Protein AF-A0A660WPV0-F1 (afdb_monomer)

Mean predicted aligned error: 7.62 Å

Solvent-accessible surface area (backbone atoms only — not comparable to full-atom values): 5342 Å² total; per-residue (Å²): 127,56,74,66,58,57,53,40,72,71,45,57,73,78,60,23,55,56,49,48,52,55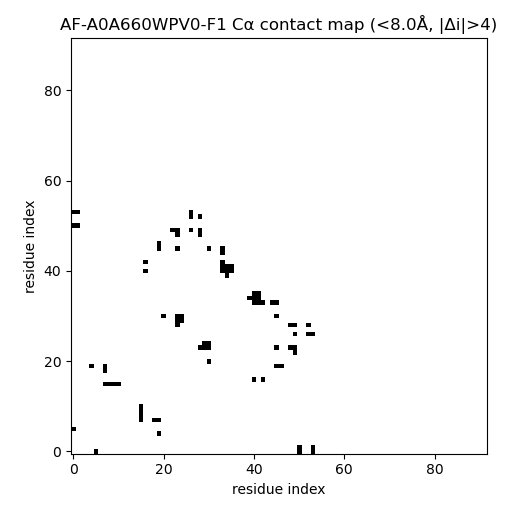,51,26,53,76,70,71,46,82,74,77,79,38,48,46,100,85,66,46,77,39,60,68,61,53,52,50,53,42,48,51,49,56,48,51,58,51,51,55,54,51,50,54,52,52,53,52,52,52,52,53,50,53,52,52,54,51,50,52,51,52,51,53,56,54,51,62,73,72,57,132

Radius of gyration: 24.8 Å; Cα contacts (8 Å, |Δi|>4): 43; chains: 1; bounding box: 64×15×67 Å

Structure (mmCIF, N/CA/C/O backbone):
data_AF-A0A660WPV0-F1
#
_entry.id   AF-A0A660WPV0-F1
#
loop_
_atom_site.group_PDB
_atom_site.id
_atom_site.type_symbol
_atom_site.label_atom_id
_atom_site.label_alt_id
_atom_site.label_comp_id
_atom_site.label_asym_id
_atom_site.label_entity_id
_atom_site.label_seq_id
_atom_site.pdbx_PDB_ins_code
_atom_site.Cartn_x
_atom_site.Cartn_y
_atom_site.Cartn_z
_atom_site.occupancy
_atom_site.B_iso_or_equiv
_atom_site.auth_seq_id
_atom_site.auth_comp_id
_atom_site.auth_asym_id
_atom_site.auth_atom_id
_atom_site.pdbx_PDB_model_num
ATOM 1 N N . MET A 1 1 ? -2.736 -4.748 -7.104 1.00 74.38 1 MET A N 1
ATOM 2 C CA . MET A 1 1 ? -1.975 -3.772 -7.908 1.00 74.38 1 MET A CA 1
ATOM 3 C C . MET A 1 1 ? -2.774 -2.483 -7.983 1.00 74.38 1 MET A C 1
ATOM 5 O O . MET A 1 1 ? -3.938 -2.545 -8.374 1.00 74.38 1 MET A O 1
ATOM 9 N N . SER A 1 2 ? -2.209 -1.350 -7.565 1.00 88.25 2 SER A N 1
ATOM 10 C CA . SER A 1 2 ? -2.895 -0.056 -7.659 1.00 88.25 2 SER A CA 1
ATOM 11 C C . SER A 1 2 ? -3.141 0.396 -9.105 1.00 88.25 2 SER A C 1
ATOM 13 O O . SER A 1 2 ? -2.463 -0.022 -10.048 1.00 88.25 2 SER A O 1
ATOM 15 N N . LEU A 1 3 ? -4.106 1.308 -9.277 1.00 91.25 3 LEU A N 1
ATOM 16 C CA . LEU A 1 3 ? -4.356 1.985 -10.555 1.00 91.25 3 LEU A CA 1
ATOM 17 C C . LEU A 1 3 ? -3.123 2.763 -11.037 1.00 91.25 3 LEU A C 1
ATOM 19 O O . LEU A 1 3 ? -2.863 2.818 -12.238 1.00 91.25 3 LEU A O 1
ATOM 23 N N . LYS A 1 4 ? -2.347 3.327 -10.100 1.00 91.56 4 LYS A N 1
ATOM 24 C CA . LYS A 1 4 ? -1.141 4.102 -10.396 1.00 91.56 4 LYS A CA 1
ATOM 25 C C . LYS A 1 4 ? -0.051 3.214 -10.990 1.00 91.56 4 LYS A C 1
ATOM 27 O O . LYS A 1 4 ? 0.430 3.514 -12.078 1.00 91.56 4 LYS A O 1
ATOM 32 N N . LEU A 1 5 ? 0.247 2.076 -10.361 1.00 92.50 5 LEU A N 1
ATOM 33 C CA . LEU A 1 5 ? 1.214 1.114 -10.893 1.00 92.50 5 LEU A CA 1
ATOM 34 C C . LEU A 1 5 ? 0.773 0.560 -12.258 1.00 92.50 5 LEU A C 1
ATOM 36 O O . LEU A 1 5 ? 1.572 0.482 -13.186 1.00 92.50 5 LEU A O 1
ATOM 40 N N . ARG A 1 6 ? -0.521 0.253 -12.431 1.00 93.88 6 ARG A N 1
ATOM 41 C CA . ARG A 1 6 ? -1.064 -0.202 -13.724 1.00 93.88 6 ARG A CA 1
ATOM 42 C C . ARG A 1 6 ? -0.901 0.848 -14.832 1.00 93.88 6 ARG A C 1
ATOM 44 O O . ARG A 1 6 ? -0.673 0.475 -15.979 1.00 93.88 6 ARG A O 1
ATOM 51 N N . LYS A 1 7 ? -1.012 2.142 -14.508 1.00 95.25 7 LYS A N 1
ATOM 52 C CA . LYS A 1 7 ? -0.771 3.243 -15.453 1.00 95.25 7 LYS A CA 1
ATOM 53 C C . LYS A 1 7 ? 0.703 3.312 -15.859 1.00 95.25 7 LYS A C 1
ATOM 55 O O . LYS A 1 7 ? 0.980 3.416 -17.047 1.00 95.25 7 LYS A O 1
ATOM 60 N N . ILE A 1 8 ? 1.617 3.192 -14.896 1.00 94.19 8 ILE A N 1
ATOM 61 C CA . ILE A 1 8 ? 3.068 3.214 -15.136 1.00 94.19 8 ILE A CA 1
ATOM 62 C C . ILE A 1 8 ? 3.491 2.057 -16.051 1.00 94.19 8 ILE A C 1
ATOM 64 O O . ILE A 1 8 ? 4.228 2.264 -17.008 1.00 94.19 8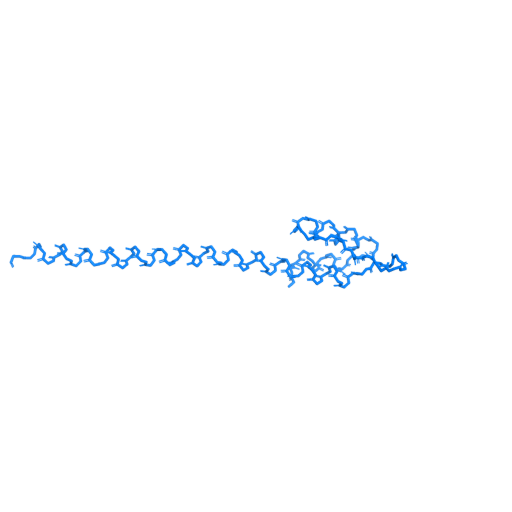 ILE A O 1
ATOM 68 N N . MET A 1 9 ? 2.953 0.853 -15.835 1.00 93.06 9 MET A N 1
ATOM 69 C CA . MET A 1 9 ? 3.290 -0.325 -16.648 1.00 93.06 9 MET A CA 1
ATOM 70 C C . MET A 1 9 ? 2.896 -0.218 -18.130 1.00 93.06 9 MET A C 1
ATOM 72 O O . MET A 1 9 ? 3.416 -0.973 -18.949 1.00 93.06 9 MET A O 1
ATOM 76 N N . ARG A 1 10 ? 1.994 0.707 -18.484 1.00 94.88 10 ARG A N 1
ATOM 77 C CA . ARG A 1 10 ? 1.578 0.972 -19.873 1.00 94.88 10 ARG A CA 1
ATOM 78 C C . ARG A 1 10 ? 2.482 1.968 -20.603 1.00 94.88 10 ARG A C 1
ATOM 80 O O . ARG A 1 10 ? 2.283 2.179 -21.796 1.00 94.88 10 ARG A O 1
ATOM 87 N N . LEU A 1 11 ? 3.418 2.606 -19.901 1.00 93.56 11 LEU A N 1
ATOM 88 C CA . LEU A 1 11 ? 4.359 3.553 -20.494 1.00 93.56 11 LEU A CA 1
ATOM 89 C C . LEU A 1 11 ? 5.411 2.829 -21.344 1.00 93.56 11 LEU A C 1
ATOM 91 O O . LEU A 1 11 ? 5.616 1.617 -21.223 1.00 93.56 11 LEU A O 1
ATOM 95 N N . LYS A 1 12 ? 6.098 3.595 -22.199 1.00 93.69 12 LYS A N 1
ATOM 96 C CA . LYS A 1 12 ? 7.274 3.106 -22.929 1.00 93.69 12 LYS A CA 1
ATOM 97 C C . LYS A 1 12 ? 8.377 2.736 -21.941 1.00 93.69 12 LYS A C 1
ATOM 99 O O . LYS A 1 12 ? 8.454 3.319 -20.866 1.00 93.69 12 LYS A O 1
ATOM 104 N N . LYS A 1 13 ? 9.239 1.788 -22.317 1.00 87.75 13 LYS A N 1
ATOM 105 C CA . LYS A 1 13 ? 10.278 1.221 -21.441 1.00 87.75 13 LYS A CA 1
ATOM 106 C C . LYS A 1 13 ? 11.110 2.298 -20.725 1.00 87.75 13 LYS A C 1
ATOM 108 O O . LYS A 1 13 ? 1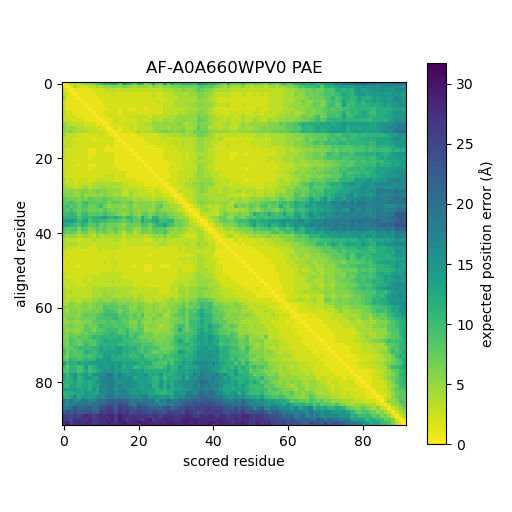1.258 2.224 -19.509 1.00 87.75 13 LYS A O 1
ATOM 113 N N . ASP A 1 14 ? 11.550 3.317 -21.459 1.00 86.25 14 ASP A N 1
ATOM 114 C CA . ASP A 1 14 ? 12.418 4.380 -20.933 1.00 86.25 14 ASP A CA 1
ATOM 115 C C . ASP A 1 14 ? 11.697 5.267 -19.901 1.00 86.25 14 ASP A C 1
ATOM 117 O O . ASP A 1 14 ? 12.241 5.606 -18.853 1.00 86.25 14 ASP A O 1
ATOM 121 N N . GLU A 1 15 ? 10.426 5.594 -20.148 1.00 91.88 15 GLU A N 1
ATOM 122 C CA . GLU A 1 15 ? 9.592 6.379 -19.225 1.00 91.88 15 GLU A CA 1
ATOM 123 C C . GLU A 1 15 ? 9.127 5.546 -18.022 1.00 91.88 15 GLU A C 1
ATOM 125 O O . GLU A 1 15 ? 9.009 6.048 -16.901 1.00 91.88 15 GLU A O 1
ATOM 130 N N . ARG A 1 16 ? 8.868 4.255 -18.251 1.00 92.94 16 ARG A N 1
ATOM 131 C CA . ARG A 1 16 ? 8.379 3.308 -17.250 1.00 92.94 16 ARG A CA 1
ATOM 132 C C . ARG A 1 16 ? 9.381 3.127 -16.121 1.00 92.94 16 ARG A C 1
ATOM 134 O O . ARG A 1 16 ? 8.978 3.158 -14.963 1.00 92.94 16 ARG A O 1
ATOM 141 N N . GLU A 1 17 ? 10.665 2.979 -16.435 1.00 90.94 17 GLU A N 1
ATOM 142 C CA . GLU A 1 17 ? 11.717 2.848 -15.423 1.00 90.94 17 GLU A CA 1
ATOM 143 C C . GLU A 1 17 ? 11.776 4.077 -14.500 1.00 90.94 17 GLU A C 1
ATOM 145 O O . GLU A 1 17 ? 11.786 3.940 -13.273 1.00 90.94 17 GLU A O 1
ATOM 150 N N . ILE A 1 18 ? 11.753 5.280 -15.079 1.00 92.25 18 ILE A N 1
ATOM 151 C CA . ILE A 1 18 ? 11.807 6.540 -14.330 1.00 92.25 18 ILE A CA 1
ATOM 152 C C . ILE A 1 18 ? 10.601 6.654 -13.391 1.00 92.25 18 ILE A C 1
ATOM 154 O O . ILE A 1 18 ? 10.749 6.962 -12.205 1.00 92.25 18 ILE A O 1
ATOM 158 N N . GLU A 1 19 ? 9.400 6.384 -13.902 1.00 95.19 19 GLU A N 1
ATOM 159 C CA . GLU A 1 19 ? 8.171 6.475 -13.116 1.00 95.19 19 GLU A CA 1
ATOM 160 C C . GLU A 1 19 ? 8.067 5.378 -12.047 1.00 95.19 19 GLU A C 1
ATOM 162 O O . GLU A 1 19 ? 7.597 5.653 -10.941 1.00 95.19 19 GLU A O 1
ATOM 167 N N . LEU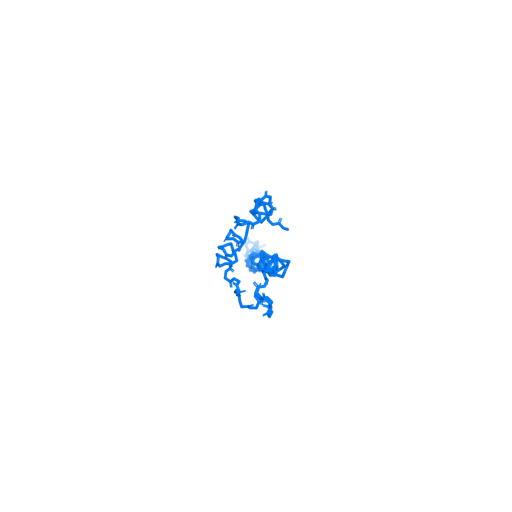 A 1 20 ? 8.562 4.163 -12.309 1.00 94.00 20 LEU A N 1
ATOM 168 C CA . LEU A 1 20 ? 8.646 3.107 -11.296 1.00 94.00 20 LEU A CA 1
ATOM 169 C C . LEU A 1 20 ? 9.582 3.505 -10.152 1.00 94.00 20 LEU A C 1
ATOM 171 O O . LEU A 1 20 ? 9.210 3.344 -8.990 1.00 94.00 20 LEU A O 1
ATOM 175 N N . ARG A 1 21 ? 10.756 4.072 -10.455 1.00 92.56 21 ARG A N 1
ATOM 176 C CA . ARG A 1 21 ? 11.712 4.548 -9.439 1.00 92.56 21 ARG A CA 1
ATOM 177 C C . ARG A 1 21 ? 11.113 5.664 -8.585 1.00 92.56 21 ARG A C 1
ATOM 179 O O . ARG A 1 21 ? 11.149 5.578 -7.358 1.00 92.56 21 ARG A O 1
ATOM 186 N N . LYS A 1 22 ? 10.495 6.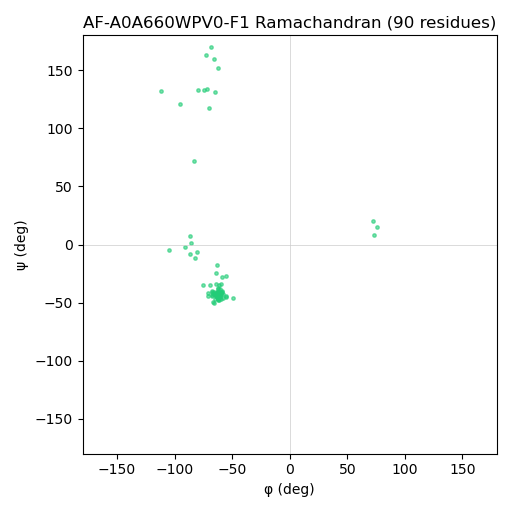671 -9.216 1.00 94.44 22 LYS A N 1
ATOM 187 C CA . LYS A 1 22 ? 9.778 7.743 -8.501 1.00 94.44 22 LYS A CA 1
ATOM 188 C C . LYS A 1 22 ? 8.674 7.178 -7.614 1.00 94.44 22 LYS A C 1
ATOM 190 O O . LYS A 1 22 ? 8.488 7.630 -6.486 1.00 94.44 22 LYS A O 1
ATOM 195 N N . TYR A 1 23 ? 7.923 6.201 -8.120 1.00 94.75 23 TYR A N 1
ATOM 196 C CA . TYR A 1 23 ? 6.816 5.633 -7.369 1.00 94.75 23 TYR A CA 1
ATOM 197 C C . TYR A 1 23 ? 7.282 4.788 -6.182 1.00 94.75 23 TYR A C 1
ATOM 199 O O . TYR A 1 23 ? 6.735 4.932 -5.091 1.00 94.75 23 TYR A O 1
ATOM 207 N N . ALA A 1 24 ? 8.326 3.981 -6.362 1.00 93.38 24 ALA A N 1
ATOM 208 C CA . ALA A 1 24 ? 8.981 3.248 -5.286 1.00 93.38 24 ALA A CA 1
ATOM 209 C C . ALA A 1 24 ? 9.502 4.193 -4.194 1.00 93.38 24 ALA A C 1
ATOM 211 O O . ALA A 1 24 ? 9.213 3.983 -3.017 1.00 93.38 24 ALA A O 1
ATOM 212 N N . GLN A 1 25 ? 10.173 5.284 -4.576 1.00 93.06 25 GLN A N 1
ATOM 213 C CA . GLN A 1 25 ? 10.660 6.292 -3.633 1.00 93.06 25 GLN A CA 1
ATOM 214 C C . GLN A 1 25 ? 9.515 6.958 -2.856 1.00 93.06 25 GLN A C 1
ATOM 216 O O . GLN A 1 25 ? 9.610 7.123 -1.643 1.00 93.06 25 GLN A O 1
ATOM 221 N N . ALA A 1 26 ? 8.402 7.276 -3.524 1.00 92.88 26 ALA A N 1
ATOM 222 C CA . ALA A 1 26 ? 7.215 7.834 -2.871 1.00 92.88 26 ALA A CA 1
ATOM 223 C C . ALA A 1 26 ? 6.560 6.867 -1.865 1.00 92.88 26 ALA A C 1
ATOM 225 O O . ALA A 1 26 ? 5.871 7.312 -0.950 1.00 92.88 26 ALA A O 1
ATOM 226 N N . LEU A 1 27 ? 6.757 5.557 -2.035 1.00 91.94 27 LEU A N 1
ATOM 227 C CA . LEU A 1 27 ? 6.306 4.520 -1.103 1.00 91.94 27 LEU A CA 1
ATOM 228 C C . LEU A 1 27 ? 7.360 4.165 -0.039 1.00 91.94 27 LEU A C 1
ATOM 230 O O . LEU A 1 27 ? 7.085 3.321 0.810 1.00 91.94 27 LEU A O 1
ATOM 234 N N . GLY A 1 28 ? 8.549 4.776 -0.078 1.00 91.62 28 GLY A N 1
ATOM 235 C CA . GLY A 1 28 ? 9.657 4.455 0.827 1.00 91.62 28 GLY A CA 1
ATOM 236 C C . GLY A 1 28 ? 10.328 3.105 0.541 1.00 91.62 28 GLY A C 1
ATOM 237 O O . GLY A 1 28 ? 10.969 2.537 1.420 1.00 91.62 28 GLY A O 1
ATOM 238 N N . VAL A 1 29 ? 10.174 2.566 -0.670 1.00 92.56 29 VAL A N 1
ATOM 239 C CA . VAL A 1 29 ? 10.772 1.289 -1.082 1.00 92.56 29 VAL A CA 1
ATOM 240 C C . VAL A 1 29 ? 12.244 1.488 -1.444 1.00 92.56 29 VAL A C 1
ATOM 242 O O . VAL A 1 29 ? 12.586 2.394 -2.204 1.00 92.56 29 VAL A O 1
ATOM 245 N N . SER A 1 30 ? 13.117 0.613 -0.935 1.00 88.69 30 SER A N 1
ATOM 246 C CA . SER A 1 30 ? 14.551 0.649 -1.243 1.00 88.69 30 SER A CA 1
ATOM 247 C C . SER A 1 30 ? 14.826 0.370 -2.721 1.00 88.69 30 SER A C 1
ATOM 249 O O . SER A 1 30 ? 14.352 -0.628 -3.277 1.00 88.69 30 SER A O 1
ATOM 251 N N . LEU A 1 31 ? 15.655 1.232 -3.325 1.00 87.62 31 LEU A N 1
ATOM 252 C CA . LEU A 1 31 ? 16.114 1.085 -4.705 1.00 87.62 31 LEU A CA 1
ATOM 253 C C . LEU A 1 31 ? 17.361 0.194 -4.863 1.00 87.62 31 LEU A C 1
ATOM 255 O O . LEU A 1 31 ? 17.879 0.019 -5.966 1.00 87.62 31 LEU A O 1
ATOM 259 N N . GLN A 1 32 ? 17.866 -0.359 -3.763 1.00 86.25 32 GLN A N 1
ATOM 260 C CA . GLN A 1 32 ? 19.101 -1.131 -3.757 1.00 86.25 32 GLN A CA 1
ATOM 261 C C . GLN A 1 32 ? 18.917 -2.496 -4.434 1.00 86.25 32 GLN A C 1
ATOM 263 O O . GLN A 1 32 ? 17.942 -3.200 -4.163 1.00 86.25 32 GLN A O 1
ATOM 268 N N . GLY A 1 33 ? 19.859 -2.867 -5.304 1.00 81.62 33 GLY A N 1
ATOM 269 C CA . GLY A 1 33 ? 19.837 -4.146 -6.022 1.00 81.62 33 GLY A CA 1
ATOM 270 C C . GLY A 1 33 ? 18.845 -4.215 -7.185 1.00 81.62 33 GLY A C 1
ATOM 271 O O . GLY A 1 33 ? 18.554 -5.299 -7.652 1.00 81.62 33 GLY A O 1
ATOM 272 N N . ILE A 1 34 ? 18.314 -3.083 -7.662 1.00 83.94 34 ILE A N 1
ATOM 273 C CA . ILE A 1 34 ? 17.393 -3.056 -8.819 1.00 83.94 34 ILE A CA 1
ATOM 274 C C . ILE A 1 34 ? 18.144 -3.131 -10.160 1.00 83.94 34 ILE A C 1
ATOM 276 O O . ILE A 1 34 ? 17.540 -3.243 -11.224 1.00 83.94 34 ILE A O 1
ATOM 280 N N . SER A 1 35 ? 19.470 -3.081 -10.132 1.00 84.88 35 SER A N 1
ATOM 281 C CA . SER A 1 35 ? 20.307 -3.329 -11.300 1.00 84.88 35 SER A CA 1
ATOM 282 C C . SER A 1 35 ? 21.065 -4.631 -11.098 1.00 84.88 35 SER A C 1
ATOM 284 O O . SER A 1 35 ? 21.651 -4.836 -10.036 1.00 84.88 35 SER A O 1
ATOM 286 N N . ASP A 1 36 ? 21.047 -5.481 -12.119 1.00 82.38 36 ASP A N 1
ATOM 287 C CA . ASP A 1 36 ? 21.850 -6.701 -12.171 1.00 82.38 36 ASP A CA 1
ATOM 288 C C . ASP A 1 36 ? 23.353 -6.372 -12.294 1.00 82.38 36 ASP A C 1
ATOM 290 O O . ASP A 1 36 ? 23.718 -5.224 -12.573 1.00 82.38 36 ASP A O 1
ATOM 294 N N . SER A 1 37 ? 24.230 -7.371 -12.151 1.00 78.25 37 SER A N 1
ATOM 295 C CA . SER A 1 37 ? 25.685 -7.218 -12.331 1.00 78.25 37 SER A CA 1
ATOM 296 C C . SER A 1 37 ? 26.062 -6.647 -13.702 1.00 78.25 37 SER A C 1
ATOM 298 O O . SER A 1 37 ? 27.063 -5.946 -13.827 1.00 78.25 37 SER A O 1
ATOM 300 N N . ASP A 1 38 ? 25.213 -6.878 -14.705 1.00 79.81 38 ASP A N 1
ATOM 301 C CA . ASP A 1 38 ? 25.352 -6.372 -16.074 1.00 79.81 38 ASP A CA 1
ATOM 302 C C . ASP A 1 38 ? 24.749 -4.963 -16.270 1.00 79.81 38 ASP A C 1
ATOM 304 O O . ASP A 1 38 ? 24.606 -4.487 -17.397 1.00 79.81 38 ASP A O 1
ATOM 308 N N . GLY A 1 39 ? 24.311 -4.301 -15.192 1.00 76.25 39 GLY A N 1
ATOM 309 C CA . GLY A 1 39 ? 23.665 -2.984 -15.230 1.00 76.25 39 GLY A CA 1
ATOM 310 C C . GLY A 1 39 ? 22.228 -3.000 -15.763 1.00 76.25 39 GLY A C 1
ATOM 311 O O . GLY A 1 39 ? 21.633 -1.943 -15.980 1.00 76.25 39 GLY A O 1
ATOM 312 N N . ARG A 1 40 ? 21.641 -4.185 -15.974 1.00 80.88 40 ARG A N 1
ATOM 313 C CA . ARG A 1 40 ? 20.266 -4.335 -16.471 1.00 80.88 40 ARG A CA 1
ATOM 314 C C . ARG A 1 40 ? 19.254 -4.006 -15.381 1.00 80.88 40 ARG A C 1
ATOM 316 O O . ARG A 1 40 ? 19.359 -4.502 -14.266 1.00 80.88 40 ARG A O 1
ATOM 323 N N . PHE A 1 41 ? 18.251 -3.200 -15.718 1.00 83.56 41 PHE A N 1
ATOM 324 C CA . PHE A 1 41 ? 17.157 -2.853 -14.813 1.00 83.56 41 PHE A CA 1
ATOM 325 C C . PHE A 1 41 ? 16.231 -4.053 -14.555 1.00 83.56 41 PHE A C 1
ATOM 327 O O . PHE A 1 41 ? 15.574 -4.561 -15.469 1.00 83.56 41 PHE A O 1
ATOM 334 N N . LEU A 1 42 ? 16.155 -4.477 -13.294 1.00 88.06 42 LEU A N 1
ATOM 335 C CA . LEU A 1 42 ? 15.301 -5.548 -12.785 1.00 88.06 42 LEU A CA 1
ATOM 336 C C . LEU A 1 42 ? 13.896 -5.005 -12.499 1.00 88.06 42 LEU A C 1
ATOM 338 O O . LEU A 1 42 ? 13.463 -4.838 -11.358 1.00 88.06 42 LEU A O 1
ATOM 342 N N . GLU A 1 43 ? 13.169 -4.718 -13.578 1.00 89.12 43 GLU A N 1
ATOM 343 C CA . GLU A 1 43 ? 11.814 -4.159 -13.518 1.00 89.12 43 GLU A CA 1
ATOM 344 C C . GLU A 1 43 ? 10.866 -5.019 -12.675 1.00 89.12 43 GLU A C 1
ATOM 346 O O . GLU A 1 43 ? 10.114 -4.496 -11.853 1.00 89.12 43 GLU A O 1
ATOM 351 N N . GLN A 1 44 ? 10.917 -6.339 -12.863 1.00 89.62 44 GLN A N 1
ATOM 352 C CA . GLN A 1 44 ? 10.028 -7.278 -12.185 1.00 89.62 44 GLN A CA 1
ATOM 353 C C . GLN A 1 44 ? 10.206 -7.234 -10.664 1.00 89.62 44 GLN A C 1
ATOM 355 O O . GLN A 1 44 ? 9.215 -7.192 -9.935 1.00 89.62 44 GLN A O 1
ATOM 360 N N . GLU A 1 45 ? 11.450 -7.164 -10.193 1.00 91.06 45 GLU A N 1
ATOM 361 C CA . GLU A 1 45 ? 11.756 -7.109 -8.767 1.00 91.06 45 GLU A CA 1
ATOM 362 C C . GLU A 1 45 ? 11.278 -5.793 -8.143 1.00 91.06 45 GLU A C 1
ATOM 364 O O . GLU A 1 45 ? 10.646 -5.789 -7.084 1.00 91.06 45 GLU A O 1
ATOM 369 N N . LEU A 1 46 ? 11.496 -4.659 -8.820 1.00 92.31 46 LEU A N 1
ATOM 370 C CA . LEU A 1 46 ? 10.994 -3.374 -8.337 1.00 92.31 46 LEU A CA 1
ATOM 371 C C . LEU A 1 46 ? 9.461 -3.344 -8.282 1.00 92.31 46 LEU A C 1
ATOM 373 O O . LEU A 1 46 ? 8.884 -2.859 -7.307 1.00 92.31 46 LEU A O 1
ATOM 377 N N . VAL A 1 47 ? 8.792 -3.881 -9.304 1.00 93.31 47 VAL A N 1
ATOM 378 C CA . VAL A 1 47 ? 7.327 -3.980 -9.343 1.00 93.31 47 VAL A CA 1
ATOM 379 C C . VAL A 1 47 ? 6.805 -4.834 -8.187 1.00 93.31 47 VAL A C 1
ATOM 381 O O . VAL A 1 47 ? 5.839 -4.442 -7.530 1.00 93.31 47 VAL A O 1
ATOM 384 N N . GLU A 1 48 ? 7.447 -5.962 -7.895 1.00 93.12 48 GLU A N 1
ATOM 385 C CA . GLU A 1 48 ? 7.074 -6.825 -6.774 1.00 93.12 48 GLU A CA 1
ATOM 386 C C . GLU A 1 48 ? 7.238 -6.115 -5.423 1.00 93.12 48 GLU A C 1
ATOM 388 O O . GLU A 1 48 ? 6.311 -6.106 -4.606 1.00 93.12 48 GLU A O 1
ATOM 393 N N . ARG A 1 49 ? 8.364 -5.421 -5.215 1.00 92.50 49 ARG A N 1
ATOM 394 C CA . ARG A 1 49 ? 8.600 -4.618 -4.004 1.00 92.50 49 ARG A CA 1
ATOM 395 C C . ARG A 1 49 ? 7.547 -3.519 -3.828 1.00 92.50 49 ARG A C 1
ATOM 397 O O . ARG A 1 49 ? 7.042 -3.333 -2.721 1.00 92.50 49 ARG A O 1
ATOM 404 N N . ILE A 1 50 ? 7.164 -2.831 -4.908 1.00 94.69 50 ILE A N 1
ATOM 405 C CA . ILE A 1 50 ? 6.085 -1.828 -4.891 1.00 94.69 50 ILE A CA 1
ATOM 406 C C . ILE A 1 50 ? 4.754 -2.470 -4.482 1.00 94.69 50 ILE A C 1
ATOM 408 O O . ILE A 1 50 ? 4.045 -1.927 -3.634 1.00 94.69 50 ILE A O 1
ATOM 412 N N . ILE A 1 51 ? 4.403 -3.627 -5.053 1.00 94.12 51 ILE A N 1
ATOM 413 C CA . ILE A 1 51 ? 3.155 -4.334 -4.723 1.00 94.12 51 ILE A CA 1
ATOM 414 C C . ILE A 1 51 ? 3.123 -4.723 -3.241 1.00 94.12 51 ILE A C 1
ATOM 416 O O . ILE A 1 51 ? 2.091 -4.552 -2.586 1.00 94.12 51 ILE A O 1
ATOM 420 N N . ASN A 1 52 ? 4.237 -5.214 -2.702 1.00 93.12 52 ASN A N 1
ATOM 421 C CA . ASN A 1 52 ? 4.337 -5.601 -1.298 1.00 93.12 52 ASN A CA 1
ATOM 422 C C . ASN A 1 52 ? 4.228 -4.389 -0.362 1.00 93.12 52 ASN A C 1
ATOM 424 O O . ASN A 1 52 ? 3.490 -4.441 0.623 1.00 93.12 52 ASN A O 1
ATOM 428 N N . ALA A 1 53 ? 4.863 -3.267 -0.705 1.00 93.25 53 ALA A N 1
ATOM 429 C CA . ALA A 1 53 ? 4.727 -2.023 0.050 1.00 93.25 53 ALA A CA 1
ATOM 430 C C . ALA A 1 53 ? 3.287 -1.480 0.032 1.00 93.25 53 ALA A C 1
ATOM 432 O O . ALA A 1 53 ? 2.754 -1.096 1.074 1.00 93.25 53 ALA A O 1
ATOM 433 N N . GLU A 1 54 ? 2.611 -1.503 -1.124 1.00 92.62 54 GLU A N 1
ATOM 434 C CA . GLU A 1 54 ? 1.196 -1.119 -1.224 1.00 92.62 54 GLU A CA 1
ATOM 435 C C . GLU A 1 54 ? 0.293 -1.975 -0.328 1.00 92.62 54 GLU A C 1
ATOM 437 O O . GLU A 1 54 ? -0.651 -1.450 0.271 1.00 92.62 54 GLU A O 1
ATOM 442 N N . ARG A 1 55 ? 0.547 -3.288 -0.260 1.00 90.94 55 ARG A N 1
ATOM 443 C CA . ARG A 1 55 ? -0.207 -4.209 0.604 1.00 90.94 55 ARG A CA 1
ATOM 444 C C . ARG A 1 55 ? 0.022 -3.890 2.076 1.00 90.94 55 ARG A C 1
ATOM 446 O O . ARG A 1 55 ? -0.953 -3.648 2.782 1.00 90.94 55 ARG A O 1
ATOM 453 N N . SER A 1 56 ? 1.282 -3.767 2.488 1.00 89.75 56 SER A N 1
ATOM 454 C CA . SER A 1 56 ? 1.655 -3.432 3.866 1.00 89.75 56 SER A CA 1
ATOM 455 C C . SER A 1 56 ? 1.000 -2.128 4.344 1.00 89.75 56 SER A C 1
ATOM 457 O O . SER A 1 56 ? 0.378 -2.082 5.406 1.00 89.75 56 SER A O 1
ATOM 459 N N . LEU A 1 57 ? 1.0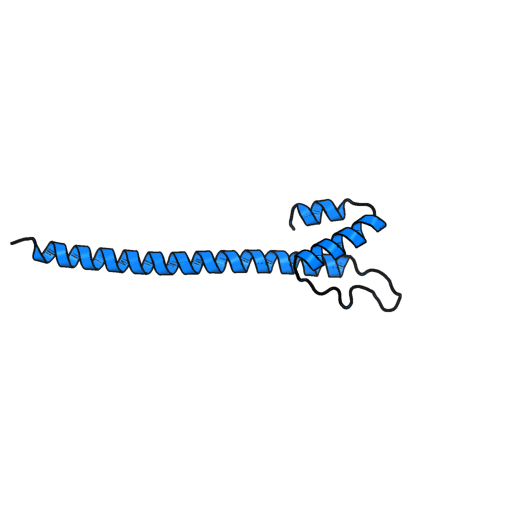08 -1.077 3.515 1.00 89.31 57 LEU A N 1
ATOM 460 C CA . LEU A 1 57 ? 0.356 0.195 3.851 1.00 89.31 57 LEU A CA 1
ATOM 461 C C . LEU A 1 57 ? -1.168 0.078 4.007 1.00 89.31 57 LEU A C 1
ATOM 463 O O . LEU A 1 57 ? -1.761 0.791 4.820 1.00 89.31 57 LEU A O 1
ATOM 467 N N . ARG A 1 58 ? -1.827 -0.788 3.228 1.00 88.69 58 ARG A N 1
ATOM 468 C CA . ARG A 1 58 ? -3.274 -1.033 3.362 1.00 88.69 58 ARG A CA 1
ATOM 469 C C . ARG A 1 58 ? -3.589 -1.797 4.641 1.00 88.69 58 ARG A C 1
ATOM 471 O O . ARG A 1 58 ? -4.525 -1.426 5.345 1.00 88.69 58 ARG A O 1
ATOM 478 N N . GLU A 1 59 ? -2.807 -2.823 4.942 1.00 90.56 59 GLU A N 1
ATOM 479 C CA . GLU A 1 59 ? -2.960 -3.636 6.150 1.00 90.56 59 GLU A CA 1
ATOM 480 C C . GLU A 1 59 ? -2.731 -2.805 7.413 1.00 90.56 59 GLU A C 1
ATOM 482 O O . GLU A 1 59 ? -3.533 -2.866 8.343 1.00 90.56 59 GLU A O 1
ATOM 487 N N . HIS A 1 60 ? -1.723 -1.930 7.412 1.00 88.62 60 HIS A N 1
ATOM 488 C CA . HIS A 1 60 ? -1.462 -1.035 8.537 1.00 88.62 60 HIS A CA 1
ATOM 489 C C . HIS A 1 60 ? -2.651 -0.105 8.837 1.00 88.62 60 HIS A C 1
ATOM 491 O O . HIS A 1 60 ? -3.028 0.092 9.992 1.00 88.62 60 HIS A O 1
ATOM 497 N N . ARG A 1 61 ? -3.306 0.424 7.796 1.00 87.38 61 ARG A N 1
ATOM 498 C CA . ARG A 1 61 ? -4.515 1.250 7.959 1.00 87.38 61 ARG A CA 1
ATOM 499 C C . ARG A 1 61 ? -5.691 0.451 8.514 1.00 87.38 61 ARG A C 1
ATOM 501 O O . ARG A 1 61 ? -6.412 0.960 9.368 1.00 87.38 61 ARG A O 1
ATOM 508 N N . LEU A 1 62 ? -5.882 -0.783 8.048 1.00 91.06 62 LEU A N 1
ATOM 509 C CA . LEU A 1 62 ? -6.926 -1.673 8.565 1.00 91.06 62 LEU A CA 1
ATOM 510 C C . LEU A 1 62 ? -6.712 -1.983 10.048 1.00 91.06 62 LEU A C 1
ATOM 512 O O . LEU A 1 62 ? -7.678 -2.010 10.806 1.00 91.06 62 LEU A O 1
ATOM 516 N N . TRP A 1 63 ? -5.459 -2.148 10.473 1.00 91.69 63 TRP A N 1
ATOM 517 C CA . TRP A 1 63 ? -5.129 -2.401 11.873 1.00 91.69 63 TRP A CA 1
ATOM 518 C C . TRP A 1 63 ? -5.517 -1.234 12.790 1.00 91.69 63 TRP A C 1
ATOM 520 O O . TRP A 1 63 ? -6.102 -1.450 13.848 1.00 91.69 63 TRP A O 1
ATOM 530 N N . ILE A 1 64 ? -5.287 0.009 12.354 1.00 91.44 64 ILE A N 1
ATOM 531 C CA . ILE A 1 64 ? -5.710 1.207 13.099 1.00 91.44 64 ILE A CA 1
ATOM 532 C C . ILE A 1 64 ? -7.236 1.252 13.246 1.00 91.44 64 ILE A C 1
ATOM 534 O O . ILE A 1 64 ? -7.744 1.526 14.332 1.00 91.44 64 ILE A O 1
ATOM 538 N N . VAL A 1 65 ? -7.978 0.951 12.175 1.00 93.06 65 VAL A N 1
ATOM 539 C CA . VAL A 1 65 ? -9.447 0.897 12.235 1.00 93.06 65 VAL A CA 1
ATOM 540 C C . VAL A 1 65 ? -9.903 -0.193 13.204 1.00 93.06 65 VAL A C 1
ATOM 542 O O . VAL A 1 65 ? -10.745 0.073 14.058 1.00 93.06 65 VAL A O 1
ATOM 545 N N . ALA A 1 66 ? -9.308 -1.386 13.130 1.00 93.12 66 ALA A N 1
ATOM 546 C CA . ALA A 1 66 ? -9.620 -2.489 14.034 1.00 93.12 66 ALA A CA 1
ATOM 547 C C . ALA A 1 66 ? -9.368 -2.125 15.508 1.00 93.12 66 ALA A C 1
ATOM 549 O O . ALA A 1 66 ? -10.187 -2.450 16.369 1.00 93.12 66 ALA A O 1
ATOM 550 N N . LEU A 1 67 ? -8.279 -1.407 15.795 1.00 95.31 67 LEU A N 1
ATOM 551 C CA . LEU A 1 67 ? -7.957 -0.926 17.138 1.00 95.31 67 LEU A CA 1
ATOM 552 C C . LEU A 1 67 ? -9.002 0.071 17.660 1.00 95.31 67 LEU A C 1
ATOM 554 O O . LEU A 1 67 ? -9.446 -0.029 18.799 1.00 95.31 67 LEU A O 1
ATOM 558 N N . ILE A 1 68 ? -9.434 1.021 16.830 1.00 96.25 68 ILE A N 1
ATOM 559 C CA . ILE A 1 68 ? -10.468 1.989 17.226 1.00 96.25 68 ILE A CA 1
ATOM 560 C C . ILE A 1 68 ? -11.806 1.274 17.461 1.00 96.25 68 ILE A C 1
ATOM 562 O O . ILE A 1 68 ? -12.491 1.545 18.449 1.00 96.25 68 ILE A O 1
ATOM 566 N N . SER A 1 69 ? -12.170 0.330 16.589 1.00 94.50 69 SER A N 1
ATOM 567 C CA . SER A 1 69 ? -13.403 -0.450 16.726 1.00 94.50 69 SER A CA 1
ATOM 568 C C . SER A 1 69 ? -13.427 -1.303 17.996 1.00 94.50 69 SER A C 1
ATOM 570 O O . SER A 1 69 ? -14.473 -1.397 18.640 1.00 94.50 69 SER A O 1
ATOM 572 N N . SER A 1 70 ? -12.299 -1.896 18.399 1.00 94.62 70 SER A N 1
ATOM 573 C CA . SER A 1 70 ? -12.236 -2.692 19.630 1.00 94.62 70 SER A CA 1
ATOM 574 C C . SER A 1 70 ? -12.409 -1.826 20.882 1.00 94.62 70 SER A C 1
ATOM 576 O O . SER A 1 70 ? -13.168 -2.196 21.780 1.00 94.62 70 SER A O 1
ATOM 578 N N . ILE A 1 71 ? -11.805 -0.634 20.909 1.00 97.06 71 ILE A N 1
ATOM 579 C CA . ILE A 1 71 ? -11.987 0.340 21.995 1.00 97.06 71 ILE A CA 1
ATOM 580 C C . ILE A 1 71 ? -13.451 0.796 22.071 1.00 97.06 71 ILE A C 1
ATOM 582 O O . ILE A 1 71 ? -14.044 0.794 23.150 1.00 97.06 71 ILE A O 1
ATOM 586 N N . ALA A 1 72 ? -14.068 1.139 20.937 1.00 96.19 72 ALA A N 1
ATOM 587 C CA . ALA A 1 72 ? -15.472 1.553 20.891 1.00 96.19 72 ALA A CA 1
ATOM 588 C C . ALA A 1 72 ? -16.428 0.453 21.391 1.00 96.19 72 ALA A C 1
ATOM 590 O O . ALA A 1 72 ? -17.397 0.741 22.099 1.00 96.19 72 ALA A O 1
ATOM 591 N N . SER A 1 73 ? -16.136 -0.810 21.064 1.00 95.62 73 SER A N 1
ATOM 592 C CA . SER A 1 73 ? -16.889 -1.969 21.551 1.00 95.62 73 SER A CA 1
ATOM 593 C C . SER A 1 73 ? -16.807 -2.105 23.078 1.00 95.62 73 SER A C 1
ATOM 595 O O . SER A 1 73 ? -17.836 -2.234 23.743 1.00 95.62 73 SER A O 1
ATOM 597 N N . LEU A 1 74 ? -15.606 -1.971 23.656 1.00 96.44 74 LEU A N 1
ATOM 598 C CA . LEU A 1 74 ? -15.409 -2.000 25.112 1.00 96.44 74 LEU A CA 1
ATOM 599 C C . LEU A 1 74 ? -16.182 -0.881 25.822 1.00 96.44 74 LEU A C 1
ATOM 601 O O . LEU A 1 74 ? -16.864 -1.135 26.815 1.00 96.44 74 LEU A O 1
ATOM 605 N N . LEU A 1 75 ? -16.120 0.347 25.298 1.00 96.12 75 LEU A N 1
ATOM 606 C CA . LEU A 1 75 ? -16.854 1.483 25.861 1.00 96.12 75 LEU A CA 1
ATOM 607 C C . LEU A 1 75 ? -18.371 1.276 25.796 1.00 96.12 75 LEU A C 1
ATOM 609 O O . LEU A 1 75 ? -19.071 1.569 26.764 1.00 96.12 75 LEU A O 1
ATOM 613 N N . SER A 1 76 ? -18.874 0.726 24.689 1.00 93.06 76 SER A N 1
ATOM 614 C CA . SER A 1 76 ? -20.302 0.432 24.518 1.00 93.06 76 SER A CA 1
ATOM 615 C C . SER A 1 76 ? -20.784 -0.619 25.521 1.00 93.06 76 SER A C 1
ATOM 617 O 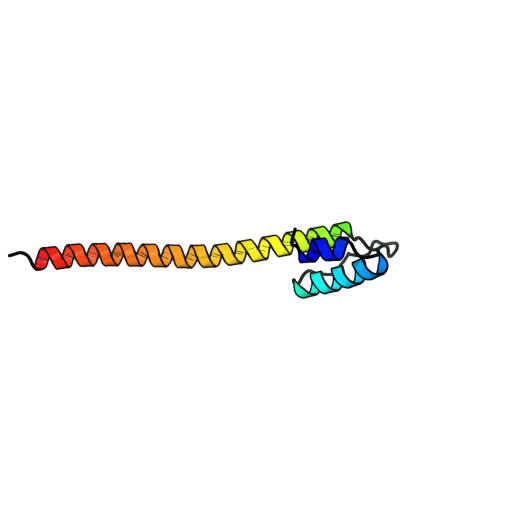O . SER A 1 76 ? -21.838 -0.452 26.134 1.00 93.06 76 SER A O 1
ATOM 619 N N . ALA A 1 77 ? -19.992 -1.672 25.745 1.00 93.69 77 ALA A N 1
ATOM 620 C CA . ALA A 1 77 ? -20.303 -2.706 26.727 1.00 93.69 77 ALA A CA 1
ATOM 621 C C . ALA A 1 77 ? -20.317 -2.154 28.165 1.00 93.69 77 ALA A C 1
ATOM 623 O O . ALA A 1 77 ? -21.240 -2.442 28.930 1.00 93.69 77 ALA A O 1
ATOM 624 N N . LEU A 1 78 ? -19.338 -1.316 28.524 1.00 95.69 78 LEU A N 1
ATOM 625 C CA . LEU A 1 78 ? -19.288 -0.667 29.838 1.00 95.69 78 LEU A CA 1
ATOM 626 C C . LEU A 1 78 ? -20.471 0.283 30.054 1.00 95.69 78 LEU A C 1
ATOM 628 O O . LEU A 1 78 ? -21.104 0.243 31.108 1.00 95.69 78 LEU A O 1
ATOM 632 N N . ALA A 1 79 ? -20.807 1.100 29.053 1.00 92.50 79 ALA A N 1
ATOM 633 C CA . ALA A 1 79 ? -21.941 2.016 29.121 1.00 92.50 79 ALA A CA 1
ATOM 634 C C . ALA A 1 79 ? -23.267 1.265 29.315 1.00 92.50 79 ALA A C 1
ATOM 636 O O . ALA A 1 79 ? -24.071 1.649 30.166 1.00 92.50 79 ALA A O 1
ATOM 637 N N . ALA A 1 80 ? -23.471 0.163 28.585 1.00 91.69 80 ALA A N 1
ATOM 638 C CA . ALA A 1 80 ? -24.652 -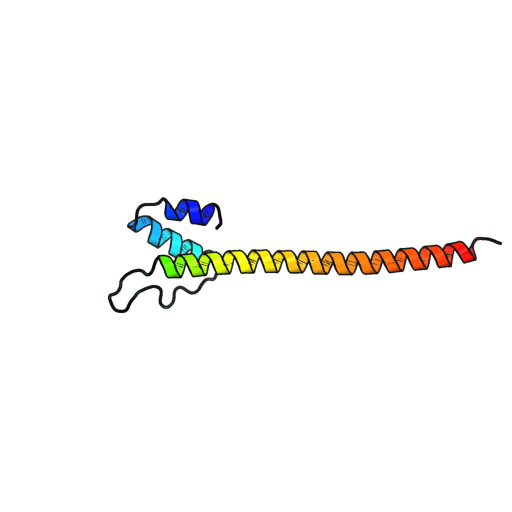0.681 28.737 1.00 91.69 80 ALA A CA 1
ATOM 639 C C . ALA A 1 80 ? -24.758 -1.268 30.154 1.00 91.69 80 ALA A C 1
ATOM 641 O O . ALA A 1 80 ? -25.833 -1.248 30.756 1.00 91.69 80 ALA A O 1
ATOM 642 N N . TRP A 1 81 ? -23.645 -1.735 30.727 1.00 92.38 81 TRP A N 1
ATOM 643 C CA . TRP A 1 81 ? -23.643 -2.274 32.088 1.00 92.38 81 TRP A CA 1
ATOM 644 C C . TRP A 1 81 ? -23.983 -1.196 33.126 1.00 92.38 81 TRP A C 1
ATOM 646 O O . TRP A 1 81 ? -24.854 -1.400 33.976 1.00 92.38 81 TRP A O 1
ATOM 656 N N . ILE A 1 82 ? -23.358 -0.020 33.029 1.00 90.88 82 ILE A N 1
ATOM 657 C CA . ILE A 1 82 ? -23.638 1.110 33.926 1.00 90.88 82 ILE A CA 1
ATOM 658 C C . ILE A 1 82 ? -25.109 1.526 33.824 1.00 90.88 82 ILE A C 1
ATOM 660 O O . ILE A 1 82 ? -25.747 1.740 34.853 1.00 90.88 82 ILE A O 1
ATOM 664 N N . ALA A 1 83 ? -25.671 1.581 32.614 1.00 90.88 83 ALA A N 1
ATOM 665 C CA . ALA A 1 83 ? -27.075 1.920 32.401 1.00 90.88 83 ALA A CA 1
ATOM 666 C C . ALA A 1 83 ? -28.024 0.922 33.082 1.00 90.88 83 ALA A C 1
ATOM 668 O O . ALA A 1 83 ? -28.967 1.334 33.756 1.00 90.88 83 ALA A O 1
ATOM 669 N N . VAL A 1 84 ? -27.759 -0.384 32.975 1.00 89.75 84 VAL A N 1
ATOM 670 C CA . VAL A 1 84 ? -28.567 -1.420 33.643 1.00 89.75 84 VAL A CA 1
ATOM 671 C C . VAL A 1 84 ? -28.483 -1.300 35.167 1.00 89.75 84 VAL A C 1
ATOM 673 O O . VAL A 1 84 ? -29.507 -1.387 35.849 1.00 89.75 84 VAL A O 1
ATOM 676 N N . LEU A 1 85 ? -27.285 -1.075 35.716 1.00 89.44 85 LEU A N 1
ATOM 677 C CA . LEU A 1 85 ? -27.094 -0.894 37.159 1.00 89.44 85 LEU A CA 1
ATOM 678 C C . LEU A 1 85 ? -27.774 0.380 37.675 1.00 89.44 85 LEU A C 1
ATOM 680 O O . LEU A 1 85 ? -28.420 0.345 38.722 1.00 89.44 85 LEU A O 1
ATOM 684 N N . ALA A 1 86 ? -27.667 1.487 36.938 1.00 83.25 86 ALA A N 1
ATOM 685 C CA . ALA A 1 86 ? -28.334 2.740 37.270 1.00 83.25 86 ALA A CA 1
ATOM 686 C C . ALA A 1 86 ? -29.863 2.601 37.208 1.00 83.25 86 ALA A C 1
ATOM 688 O O . ALA A 1 86 ? -30.548 3.049 38.124 1.00 83.25 86 ALA A O 1
ATOM 689 N N . ASN A 1 87 ? -30.396 1.917 36.188 1.00 79.69 87 ASN A N 1
ATOM 690 C CA . ASN A 1 87 ? -31.832 1.677 36.047 1.00 79.69 87 ASN A CA 1
ATOM 691 C C . ASN A 1 87 ? -32.393 0.836 37.208 1.00 79.69 87 ASN A C 1
ATOM 693 O O . ASN A 1 87 ? -33.431 1.173 37.769 1.00 79.69 87 ASN A O 1
ATOM 697 N N . LYS A 1 88 ? -31.672 -0.206 37.652 1.00 68.19 88 LYS A N 1
ATOM 698 C CA . LYS A 1 88 ? -32.065 -0.987 38.843 1.00 68.19 88 LYS A CA 1
ATOM 699 C C . LYS A 1 88 ? -32.164 -0.150 40.121 1.00 68.19 88 LYS A C 1
ATOM 701 O O . LYS A 1 88 ? -32.920 -0.515 41.008 1.00 68.19 88 LYS A O 1
ATOM 706 N N . LYS A 1 89 ? -31.400 0.939 40.234 1.00 59.50 89 LYS A N 1
ATOM 707 C CA . LYS A 1 89 ? -31.392 1.814 41.416 1.00 59.50 89 LYS A CA 1
ATO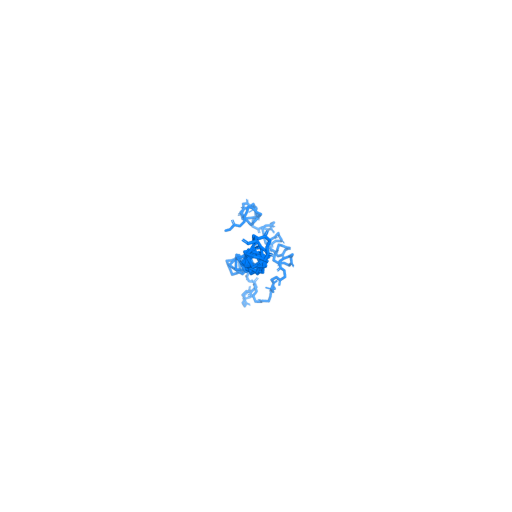M 708 C C . LYS A 1 89 ? -32.536 2.843 41.415 1.00 59.50 89 LYS A C 1
ATOM 710 O O . LYS A 1 89 ? -32.746 3.502 42.426 1.00 59.50 89 LYS A O 1
ATOM 715 N N . LEU A 1 90 ? -33.231 2.998 40.285 1.00 58.66 90 LEU A N 1
ATOM 716 C CA . LEU A 1 90 ? -34.296 3.981 40.042 1.00 58.66 90 LEU A CA 1
ATOM 717 C C . LEU A 1 90 ? -35.713 3.378 40.050 1.00 58.66 90 LEU A C 1
ATOM 719 O O . LEU A 1 90 ? -36.682 4.127 39.963 1.00 58.66 90 LEU A O 1
ATOM 723 N N . LEU A 1 91 ? -35.843 2.054 40.172 1.00 56.81 91 LEU A N 1
ATOM 724 C CA . LEU A 1 91 ? -37.119 1.379 40.414 1.00 56.81 91 LEU A CA 1
ATOM 725 C C . LEU A 1 91 ? -37.278 1.143 41.932 1.00 56.81 91 LEU A C 1
ATOM 727 O O . LEU A 1 91 ? -36.380 0.525 42.509 1.00 56.81 91 LEU A O 1
ATOM 731 N N . PRO A 1 92 ? -38.342 1.673 42.573 1.00 54.41 92 PRO A N 1
ATOM 732 C CA . PRO A 1 92 ? -38.632 1.458 43.993 1.00 54.41 92 PRO A CA 1
ATOM 733 C C . PRO A 1 92 ? -38.974 -0.000 44.320 1.00 54.41 92 PRO A C 1
ATOM 735 O O . PRO A 1 92 ? -39.505 -0.706 43.429 1.00 54.41 92 PRO A O 1
#

Sequence (92 aa):
MSLKLRKIMRLKKDEREIELRKYAQALGVSLQGISDSDGRFLEQELVERIINAERSLREHRLWIVALISSIASLLSALAAWIAVLANKKLLP

Foldseek 3Di:
DDPQLVVLVPDDPVSSLVSLVVLCVVLVHDPPPQADPVRDGVSVVSSVSSVVSVVVVVVVVVVVVVVVVVVVVVVVVVVVVVVVVVVVVVDD

pLDDT: mean 88.96, std 8.5, range [54.41, 97.06]

Secondary structure (DSSP, 8-state):
--HHHHHHTTS-HHHHHHHHHHHHHHTT---TT-B-TT--B-HHHHHHHHHHHHHHHHHHHHHHHHHHHHHHHHHHHHHHHHHHHHHHTT--